Protein AF-A0A5C5VCP9-F1 (afdb_monomer)

Radius o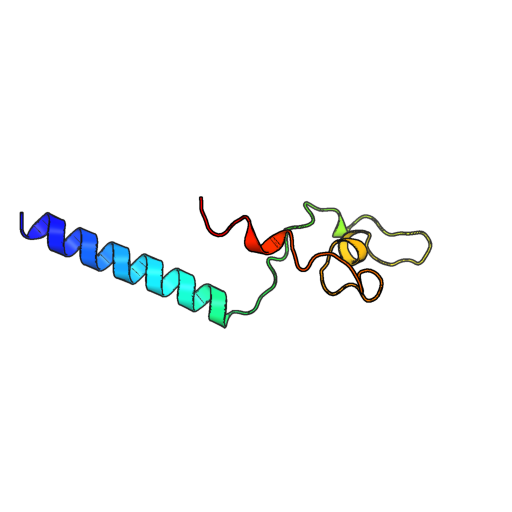f gyration: 19.13 Å; Cα contacts (8 Å, |Δi|>4): 24; chains: 1; bounding box: 44×26×50 Å

Organism: NCBI:txid1938618

Sequence (72 aa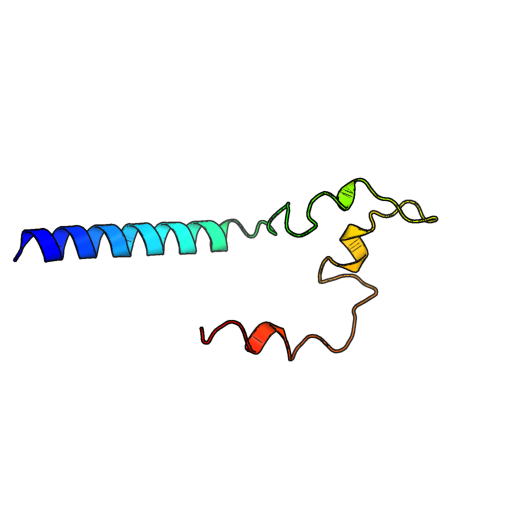):
MTQVLITAAVFAIALAGMAIGVLISNRRIKGSCGGLANFKDRDGNSICEACSNPSPECRGERAREHAASAND

Structure (mmCIF, N/CA/C/O backbone):
data_AF-A0A5C5VCP9-F1
#
_entry.id   AF-A0A5C5VCP9-F1
#
loop_
_atom_site.group_PDB
_atom_site.id
_atom_site.type_symbol
_atom_site.label_atom_id
_atom_site.label_alt_id
_atom_site.label_comp_id
_atom_site.label_asym_id
_atom_site.label_entity_id
_atom_site.label_seq_id
_atom_site.pdbx_PDB_ins_code
_atom_site.Cartn_x
_atom_site.Cartn_y
_atom_site.Cartn_z
_atom_site.occupancy
_atom_site.B_iso_or_equiv
_atom_site.auth_seq_id
_atom_site.auth_comp_id
_atom_site.auth_asym_id
_atom_site.auth_atom_id
_atom_site.pdbx_PDB_model_num
ATOM 1 N N . MET A 1 1 ? -14.592 0.418 26.509 1.00 73.56 1 MET A N 1
ATOM 2 C CA . MET A 1 1 ? -14.627 -0.778 25.635 1.00 73.56 1 MET A CA 1
ATOM 3 C C . MET A 1 1 ? -15.143 -0.455 24.234 1.00 73.56 1 MET A C 1
ATOM 5 O O . MET A 1 1 ? -14.439 -0.730 23.277 1.00 73.56 1 MET A O 1
ATOM 9 N N . THR A 1 2 ? -16.291 0.211 24.091 1.00 89.19 2 THR A N 1
ATOM 10 C CA . THR A 1 2 ? -16.847 0.639 22.788 1.00 89.19 2 THR A CA 1
ATOM 11 C C . THR A 1 2 ? -15.916 1.529 21.958 1.00 89.19 2 THR A C 1
ATOM 13 O O . THR A 1 2 ? -15.803 1.327 20.757 1.00 89.19 2 THR A O 1
ATOM 16 N N . GLN A 1 3 ? -15.191 2.464 22.580 1.00 93.00 3 GLN A N 1
ATOM 17 C CA . GLN A 1 3 ? -14.246 3.329 21.855 1.00 93.00 3 GLN A CA 1
ATOM 18 C C . GLN A 1 3 ? -13.108 2.548 21.188 1.00 93.00 3 GLN A C 1
ATOM 20 O O . GLN A 1 3 ? -12.764 2.839 20.051 1.00 93.00 3 GLN A O 1
ATOM 25 N N . VAL A 1 4 ? -12.582 1.522 21.862 1.00 93.94 4 VAL A N 1
ATOM 26 C CA . VAL A 1 4 ? -11.511 0.662 21.331 1.00 93.94 4 VAL A CA 1
ATOM 27 C C . VAL A 1 4 ? -12.005 -0.151 20.132 1.00 93.94 4 VAL A C 1
ATOM 29 O O . VAL A 1 4 ? -11.272 -0.345 19.170 1.00 93.94 4 VAL A O 1
ATOM 32 N N . LEU A 1 5 ? -13.267 -0.591 20.158 1.00 94.06 5 LEU A N 1
ATOM 33 C CA . LEU A 1 5 ? -13.876 -1.313 19.039 1.00 94.06 5 LEU A CA 1
ATOM 34 C C . LEU A 1 5 ? -14.059 -0.412 17.811 1.00 94.06 5 LEU A C 1
ATOM 36 O O . LEU A 1 5 ? -13.778 -0.833 16.692 1.00 94.06 5 LEU A O 1
ATOM 40 N N . ILE A 1 6 ? -14.486 0.837 18.018 1.00 95.69 6 ILE A N 1
ATOM 41 C CA . ILE A 1 6 ? -14.668 1.808 16.930 1.00 95.69 6 ILE A CA 1
ATOM 42 C C . ILE A 1 6 ? -13.319 2.172 16.307 1.00 95.69 6 ILE A C 1
ATOM 44 O O . ILE A 1 6 ? -13.188 2.154 15.084 1.00 95.69 6 ILE A O 1
ATOM 48 N N . THR A 1 7 ? -12.303 2.468 17.122 1.00 95.50 7 THR A N 1
ATOM 49 C CA . THR A 1 7 ? -10.974 2.812 16.600 1.00 95.50 7 THR A CA 1
ATOM 50 C C . THR A 1 7 ? -10.349 1.643 15.844 1.00 95.50 7 THR A C 1
ATOM 52 O O . THR A 1 7 ? -9.831 1.853 14.749 1.00 95.50 7 THR A O 1
ATOM 55 N N . ALA A 1 8 ? -10.462 0.416 16.362 1.00 95.19 8 ALA A N 1
ATOM 56 C CA . ALA A 1 8 ? -9.990 -0.785 15.675 1.00 95.19 8 ALA A CA 1
ATOM 57 C C . ALA A 1 8 ? -10.687 -0.993 14.320 1.00 95.19 8 ALA A C 1
ATOM 59 O O . ALA A 1 8 ? -10.017 -1.245 13.319 1.00 95.19 8 ALA A O 1
ATOM 60 N N . ALA A 1 9 ? -12.014 -0.834 14.262 1.00 96.12 9 ALA A N 1
ATOM 61 C CA . ALA A 1 9 ? -12.774 -0.982 13.022 1.00 96.12 9 ALA A CA 1
ATOM 62 C C . ALA A 1 9 ? -12.371 0.059 11.964 1.00 96.12 9 ALA A C 1
ATOM 64 O O . ALA A 1 9 ? -12.145 -0.291 10.806 1.00 96.12 9 ALA A O 1
ATOM 65 N N . VAL A 1 10 ? -12.221 1.328 12.357 1.00 96.81 10 VAL A N 1
ATOM 66 C CA . VAL A 1 10 ? -11.790 2.398 11.442 1.00 96.81 10 VAL A CA 1
ATOM 67 C C . VAL A 1 10 ? -10.385 2.129 10.904 1.00 96.81 10 VAL A C 1
ATOM 69 O O . VAL A 1 10 ? -10.151 2.271 9.704 1.00 96.81 10 VAL A O 1
ATOM 72 N N . PHE A 1 11 ? -9.459 1.698 11.763 1.00 96.12 11 PHE A N 1
ATOM 73 C CA . PHE A 1 11 ? -8.089 1.398 11.350 1.00 96.12 11 PHE A CA 1
ATOM 74 C C . PHE A 1 11 ? -8.032 0.209 10.384 1.00 96.12 11 PHE A C 1
ATOM 76 O O . PHE A 1 11 ? -7.345 0.274 9.366 1.00 96.12 11 PHE A O 1
ATOM 83 N N . ALA A 1 12 ? -8.808 -0.845 10.655 1.00 95.62 12 ALA A N 1
ATOM 84 C CA . ALA A 1 12 ? -8.910 -2.003 9.773 1.00 95.62 12 ALA A CA 1
ATOM 85 C C . ALA A 1 12 ? -9.430 -1.615 8.379 1.00 95.62 12 ALA A C 1
ATOM 87 O O . ALA A 1 12 ? -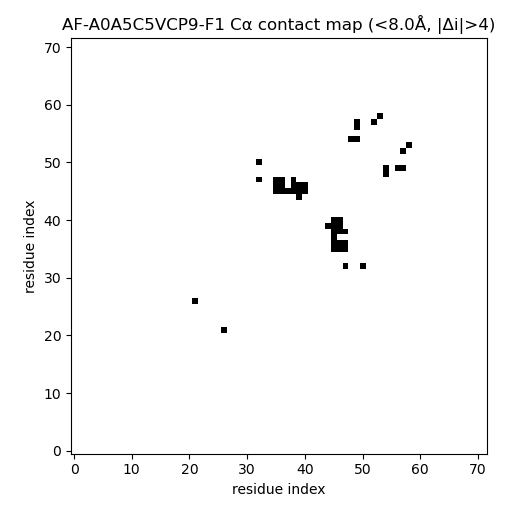8.854 -2.019 7.368 1.00 95.62 12 ALA A O 1
ATOM 88 N N . ILE A 1 13 ? -10.470 -0.777 8.314 1.00 96.88 13 ILE A N 1
ATOM 89 C CA . ILE A 1 13 ? -11.022 -0.279 7.046 1.00 96.88 13 ILE A CA 1
ATOM 90 C C . ILE A 1 13 ? -10.000 0.595 6.309 1.00 96.88 13 ILE A C 1
ATOM 92 O O . ILE A 1 13 ? -9.843 0.457 5.097 1.00 96.88 13 ILE A O 1
ATOM 96 N N . ALA A 1 14 ? -9.279 1.465 7.020 1.00 96.31 14 ALA A N 1
ATOM 97 C CA . ALA A 1 14 ? -8.258 2.318 6.419 1.00 96.31 14 ALA A CA 1
ATOM 98 C C . ALA A 1 14 ? -7.122 1.493 5.789 1.00 96.31 14 ALA A C 1
ATOM 100 O O . ALA A 1 14 ? -6.763 1.730 4.636 1.00 96.31 14 ALA A O 1
ATOM 101 N N . LEU A 1 15 ? -6.602 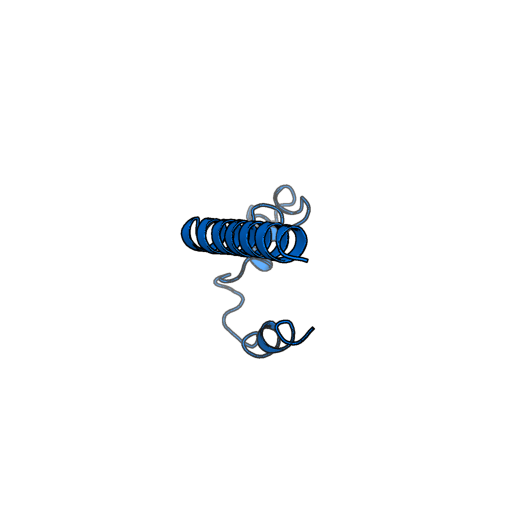0.490 6.506 1.00 95.00 15 LEU A N 1
ATOM 102 C CA . LEU A 1 15 ? -5.561 -0.410 5.997 1.00 95.00 15 LEU A CA 1
ATOM 103 C C . LEU A 1 15 ? -6.049 -1.227 4.795 1.00 95.00 15 LEU A C 1
ATOM 105 O O . LEU A 1 15 ? -5.346 -1.316 3.787 1.00 95.00 15 LEU A O 1
ATOM 109 N N . ALA A 1 16 ? -7.271 -1.764 4.863 1.00 95.06 16 ALA A N 1
ATOM 110 C CA . ALA A 1 16 ? -7.880 -2.479 3.745 1.00 95.06 16 ALA A CA 1
ATOM 111 C C . ALA A 1 16 ? -8.039 -1.570 2.514 1.00 95.06 16 ALA A C 1
ATOM 113 O O . ALA A 1 16 ? -7.690 -1.965 1.402 1.00 95.06 16 ALA A O 1
ATOM 114 N N . GLY A 1 17 ? -8.491 -0.327 2.707 1.00 94.94 17 GLY A N 1
ATOM 115 C CA . GLY A 1 17 ? -8.612 0.667 1.641 1.00 94.94 17 GLY A CA 1
ATOM 116 C C . GLY A 1 17 ? -7.269 1.020 0.999 1.00 94.94 17 GLY A C 1
ATOM 117 O O . GLY A 1 17 ? -7.180 1.089 -0.227 1.00 94.94 17 GLY A O 1
ATOM 118 N N . MET A 1 18 ? -6.208 1.178 1.798 1.00 91.62 18 MET A N 1
ATOM 119 C CA . MET A 1 18 ? -4.854 1.410 1.278 1.00 91.62 18 MET A CA 1
ATOM 120 C C . MET A 1 18 ? -4.349 0.218 0.456 1.00 91.62 18 MET A C 1
ATOM 122 O O . MET A 1 18 ? -3.827 0.417 -0.641 1.00 91.62 18 MET A O 1
ATOM 126 N N . ALA A 1 19 ? -4.546 -1.013 0.938 1.00 89.88 19 ALA A N 1
ATOM 127 C CA . ALA A 1 19 ? -4.129 -2.222 0.228 1.00 89.88 19 ALA A CA 1
ATOM 128 C C . ALA A 1 19 ? -4.861 -2.384 -1.115 1.00 89.88 19 ALA A C 1
ATOM 130 O O . ALA A 1 19 ? -4.227 -2.593 -2.153 1.00 89.88 19 ALA A O 1
ATOM 131 N N . ILE A 1 20 ? -6.187 -2.214 -1.114 1.00 90.62 20 ILE A N 1
ATOM 132 C CA . ILE A 1 20 ? -7.010 -2.267 -2.329 1.00 90.62 20 ILE A CA 1
ATOM 133 C C . ILE A 1 20 ? -6.598 -1.153 -3.303 1.00 90.62 20 ILE A C 1
ATOM 135 O O . ILE A 1 20 ? -6.438 -1.405 -4.498 1.00 90.62 20 ILE A O 1
ATOM 139 N N . GLY A 1 21 ? -6.355 0.062 -2.805 1.00 88.12 21 GLY A N 1
ATOM 140 C CA . GLY A 1 21 ? -5.901 1.185 -3.627 1.00 88.12 21 GLY A CA 1
ATOM 141 C C . GLY A 1 21 ? -4.556 0.929 -4.317 1.00 88.12 21 GLY A C 1
ATOM 142 O O . GLY A 1 21 ? -4.394 1.250 -5.497 1.00 88.12 21 GLY A O 1
ATOM 143 N N . VAL A 1 22 ? -3.602 0.302 -3.622 1.00 84.69 22 VAL A N 1
ATOM 144 C CA . VAL A 1 22 ? -2.291 -0.061 -4.190 1.00 84.69 22 VAL A CA 1
ATOM 145 C C . VAL A 1 22 ? -2.421 -1.168 -5.238 1.00 84.69 22 VAL A C 1
ATOM 147 O O . VAL A 1 22 ? -1.807 -1.058 -6.302 1.00 84.69 22 VAL A O 1
ATOM 150 N N . LEU A 1 23 ? -3.257 -2.182 -4.988 1.00 85.38 23 LEU A N 1
ATOM 151 C CA . LEU A 1 23 ? -3.543 -3.250 -5.953 1.00 85.38 23 LEU A CA 1
ATOM 152 C C . LEU A 1 23 ? -4.124 -2.692 -7.260 1.00 85.38 23 LEU A C 1
ATOM 154 O O . LEU A 1 23 ? -3.634 -3.024 -8.339 1.00 85.38 23 LEU A O 1
ATOM 158 N N . ILE A 1 24 ? -5.107 -1.788 -7.171 1.00 86.56 24 ILE A N 1
ATOM 159 C CA . ILE A 1 24 ? -5.719 -1.144 -8.347 1.00 86.56 24 ILE A CA 1
ATOM 160 C C . ILE A 1 24 ? -4.704 -0.279 -9.103 1.00 86.56 24 ILE A C 1
ATOM 162 O O . ILE A 1 24 ? -4.770 -0.179 -10.327 1.00 86.56 24 ILE A O 1
ATOM 166 N N . SER A 1 25 ? -3.737 0.326 -8.404 1.00 78.56 25 SER A N 1
ATOM 167 C CA . SER A 1 25 ? -2.728 1.171 -9.048 1.00 78.56 25 SER A CA 1
ATOM 168 C C . SER A 1 25 ? -1.884 0.398 -10.069 1.00 78.56 25 SER A C 1
ATOM 170 O O . SER A 1 25 ? -1.330 1.029 -10.968 1.00 78.56 25 SER A O 1
ATOM 172 N N . ASN A 1 26 ? -1.772 -0.937 -9.943 1.00 65.38 26 ASN A N 1
ATOM 173 C CA . ASN A 1 26 ? -0.980 -1.845 -10.793 1.00 65.38 26 ASN A CA 1
ATOM 174 C C . ASN A 1 26 ? 0.422 -1.306 -11.149 1.00 65.38 26 ASN A C 1
ATOM 176 O O . ASN A 1 26 ? 1.054 -1.689 -12.138 1.00 65.38 26 ASN A O 1
ATOM 180 N N . ARG A 1 27 ? 0.926 -0.366 -10.346 1.00 64.94 27 ARG A N 1
ATOM 181 C CA . ARG A 1 27 ? 2.225 0.243 -10.536 1.00 64.94 27 ARG A CA 1
ATOM 182 C C . ARG A 1 27 ? 3.208 -0.693 -9.879 1.00 64.94 27 ARG A C 1
ATOM 184 O O . ARG A 1 27 ? 3.236 -0.817 -8.658 1.00 64.94 27 ARG A O 1
ATOM 191 N N . ARG A 1 28 ? 4.030 -1.342 -10.708 1.00 64.25 28 ARG A N 1
ATOM 192 C CA . ARG A 1 28 ? 5.253 -2.000 -10.237 1.00 64.25 28 ARG A CA 1
ATOM 193 C C . ARG A 1 28 ? 5.988 -0.977 -9.378 1.00 64.25 28 ARG A C 1
ATOM 195 O O . ARG A 1 28 ? 6.138 0.168 -9.810 1.00 64.25 28 ARG A O 1
ATOM 202 N N . ILE A 1 29 ? 6.373 -1.364 -8.163 1.00 66.12 29 ILE A N 1
ATOM 203 C CA . ILE A 1 29 ? 7.052 -0.473 -7.223 1.00 66.12 29 ILE A CA 1
ATOM 204 C C . ILE A 1 29 ? 8.347 0.001 -7.888 1.00 66.12 29 ILE A C 1
ATOM 206 O O . ILE A 1 29 ? 9.346 -0.720 -7.954 1.00 66.12 29 ILE A O 1
ATOM 210 N N . LYS A 1 30 ? 8.296 1.215 -8.447 1.00 60.44 30 LYS A N 1
ATOM 211 C CA . LYS A 1 30 ? 9.429 1.874 -9.089 1.00 60.44 30 LYS A CA 1
ATOM 212 C C . LYS A 1 30 ? 10.406 2.222 -7.971 1.00 60.44 30 LYS A C 1
ATOM 214 O O . LYS A 1 30 ? 10.205 3.199 -7.263 1.00 60.44 30 LYS A O 1
ATOM 219 N N . GLY A 1 31 ? 11.395 1.357 -7.760 1.00 57.66 31 GLY A N 1
ATOM 220 C CA . GLY A 1 31 ? 12.331 1.472 -6.639 1.00 57.66 31 GLY A CA 1
ATOM 221 C C . GLY A 1 31 ? 12.864 0.148 -6.095 1.00 57.66 31 GLY A C 1
ATOM 222 O O . GLY A 1 31 ? 13.889 0.169 -5.424 1.00 57.66 31 GLY A O 1
ATOM 223 N N . SER A 1 32 ? 12.265 -1.005 -6.433 1.00 65.75 32 SER A N 1
ATOM 224 C CA . SER A 1 32 ? 12.792 -2.314 -5.987 1.00 65.75 32 SER A CA 1
ATOM 225 C C . SER A 1 32 ? 14.236 -2.578 -6.440 1.00 65.75 32 SER A C 1
ATOM 227 O O . SER A 1 32 ? 14.931 -3.368 -5.815 1.00 65.75 32 SER A O 1
ATOM 229 N N . CYS A 1 33 ? 14.696 -1.916 -7.505 1.00 65.06 33 CYS A N 1
ATOM 230 C CA . CYS A 1 33 ? 16.068 -2.016 -8.002 1.00 65.06 33 CYS A CA 1
ATOM 231 C C . CYS A 1 33 ? 17.062 -1.067 -7.311 1.00 65.06 33 CYS A C 1
ATOM 233 O O . CYS A 1 33 ? 18.169 -0.918 -7.814 1.00 65.06 33 CYS A O 1
ATOM 235 N N . GLY A 1 34 ? 16.695 -0.361 -6.234 1.00 64.88 34 GLY A N 1
ATOM 236 C CA . GLY A 1 34 ? 17.660 0.338 -5.369 1.00 64.88 34 GLY A CA 1
ATOM 237 C C . GLY A 1 34 ? 18.638 1.295 -6.073 1.00 64.88 34 GLY A C 1
ATOM 238 O O . GLY A 1 34 ? 19.788 1.395 -5.667 1.00 64.88 34 GLY A O 1
ATOM 239 N N . GLY A 1 35 ? 18.225 1.962 -7.158 1.00 70.50 35 GLY A N 1
ATOM 240 C CA . GLY A 1 35 ? 19.087 2.881 -7.923 1.00 70.50 35 GLY A CA 1
ATOM 241 C C . GLY A 1 35 ? 19.888 2.249 -9.073 1.00 70.50 35 GLY A C 1
ATOM 242 O O . GLY A 1 35 ? 20.509 2.979 -9.848 1.00 70.50 35 GLY A O 1
ATOM 243 N N . LEU A 1 36 ? 19.795 0.928 -9.269 1.00 71.31 36 LEU A N 1
ATOM 244 C CA . LEU A 1 36 ? 20.457 0.189 -10.357 1.00 71.31 36 LEU A CA 1
ATOM 245 C C . LEU A 1 36 ? 19.969 0.572 -11.763 1.00 71.31 36 LEU A C 1
ATOM 247 O O . LEU A 1 36 ? 20.620 0.247 -12.747 1.00 71.31 36 LEU A O 1
ATOM 251 N N . ALA A 1 37 ? 18.860 1.307 -11.877 1.00 68.44 37 ALA A N 1
ATOM 252 C CA . ALA A 1 37 ? 18.358 1.822 -13.152 1.00 68.44 37 ALA A CA 1
ATOM 253 C C . ALA A 1 37 ? 19.334 2.793 -13.856 1.00 68.44 37 ALA A C 1
ATOM 255 O O . ALA A 1 37 ? 19.224 2.994 -15.063 1.00 68.44 37 ALA A O 1
ATOM 256 N N . ASN A 1 38 ? 20.291 3.383 -13.124 1.00 69.38 38 ASN A N 1
ATOM 257 C CA . ASN A 1 38 ? 21.336 4.239 -13.701 1.00 69.38 38 ASN A CA 1
ATOM 258 C C . ASN A 1 38 ? 22.534 3.451 -14.251 1.00 69.38 38 ASN A C 1
ATOM 260 O O . ASN A 1 38 ? 23.334 4.006 -15.002 1.00 69.38 38 ASN A O 1
ATOM 264 N N . PHE A 1 39 ? 22.665 2.172 -13.898 1.00 71.00 39 PHE A N 1
ATOM 265 C CA . PHE A 1 39 ? 23.716 1.310 -14.419 1.00 71.00 39 PHE A CA 1
ATOM 266 C C . PHE A 1 39 ? 23.200 0.628 -15.685 1.00 71.00 39 PHE A C 1
ATOM 268 O O . PHE A 1 39 ? 22.154 -0.024 -15.669 1.00 71.00 39 PHE A O 1
ATOM 275 N N . LYS A 1 40 ? 23.918 0.821 -16.794 1.00 74.62 40 LYS A N 1
ATOM 276 C CA . LYS A 1 40 ? 23.603 0.237 -18.100 1.00 74.62 40 LYS A CA 1
ATOM 277 C C . LYS A 1 40 ? 24.628 -0.825 -18.471 1.00 74.62 40 LYS A C 1
ATOM 279 O O . LYS A 1 40 ? 25.824 -0.625 -18.251 1.00 74.62 40 LYS A O 1
ATOM 284 N N . ASP A 1 41 ? 24.147 -1.919 -19.047 1.00 71.31 41 ASP A N 1
ATOM 285 C CA . ASP A 1 41 ? 24.995 -2.942 -19.652 1.00 71.31 41 ASP A CA 1
ATOM 286 C C . ASP A 1 41 ? 25.642 -2.421 -20.956 1.00 71.31 41 ASP A C 1
ATOM 288 O O . ASP A 1 41 ? 25.324 -1.329 -21.443 1.00 71.31 41 ASP A O 1
ATOM 292 N N . ARG A 1 42 ? 26.567 -3.195 -21.526 1.00 65.81 42 ARG A N 1
ATOM 293 C CA . ARG A 1 42 ? 27.234 -2.974 -22.817 1.00 65.81 42 ARG A CA 1
ATOM 294 C C . ARG A 1 42 ? 26.239 -2.768 -23.964 1.00 65.81 42 ARG A C 1
ATOM 296 O O . ARG A 1 42 ? 26.535 -1.989 -24.865 1.00 65.81 42 ARG A O 1
ATOM 303 N N . ASP A 1 43 ? 25.056 -3.371 -23.872 1.00 69.62 43 ASP A N 1
ATOM 304 C CA . ASP A 1 43 ? 23.964 -3.242 -24.846 1.00 69.62 43 ASP A CA 1
ATOM 305 C C . ASP A 1 43 ? 23.033 -2.041 -24.578 1.00 69.62 43 ASP A C 1
ATOM 307 O O . ASP A 1 43 ? 22.006 -1.864 -25.233 1.00 69.62 43 ASP A O 1
ATOM 311 N N . GLY A 1 44 ? 23.368 -1.183 -23.606 1.00 65.50 44 GLY A N 1
ATOM 312 C CA . GLY A 1 44 ? 22.635 0.053 -23.310 1.00 65.50 44 GLY A CA 1
ATOM 313 C C . GLY A 1 44 ? 21.347 -0.132 -22.501 1.00 65.50 44 GLY A C 1
ATOM 314 O O . GLY A 1 44 ? 20.692 0.866 -22.172 1.00 65.50 44 GLY A O 1
ATOM 315 N N . ASN A 1 45 ? 21.007 -1.372 -22.137 1.00 67.31 45 ASN A N 1
ATOM 316 C CA . ASN A 1 45 ? 19.849 -1.697 -21.312 1.00 67.31 45 ASN A CA 1
ATOM 317 C C . ASN A 1 45 ? 20.155 -1.489 -19.821 1.00 67.31 45 ASN A C 1
ATOM 319 O O . ASN A 1 45 ? 21.288 -1.684 -19.381 1.00 67.31 45 ASN A O 1
ATOM 323 N N . SER A 1 46 ? 19.164 -1.066 -19.028 1.00 70.50 46 SER A N 1
ATOM 324 C CA . SER A 1 46 ? 19.378 -0.896 -17.585 1.00 70.50 46 SER A CA 1
ATOM 325 C C . SER A 1 46 ? 19.554 -2.261 -16.916 1.00 70.50 46 SER A C 1
ATOM 327 O O . SER A 1 46 ? 18.764 -3.168 -17.168 1.00 70.50 46 SER A O 1
ATOM 329 N N . ILE A 1 47 ? 20.539 -2.400 -16.028 1.00 70.62 47 ILE A N 1
ATOM 330 C CA . ILE A 1 47 ? 20.819 -3.649 -15.286 1.00 70.62 47 ILE A CA 1
ATOM 331 C C . ILE A 1 47 ? 19.583 -4.096 -14.471 1.00 70.62 47 ILE A C 1
ATOM 333 O O . ILE A 1 47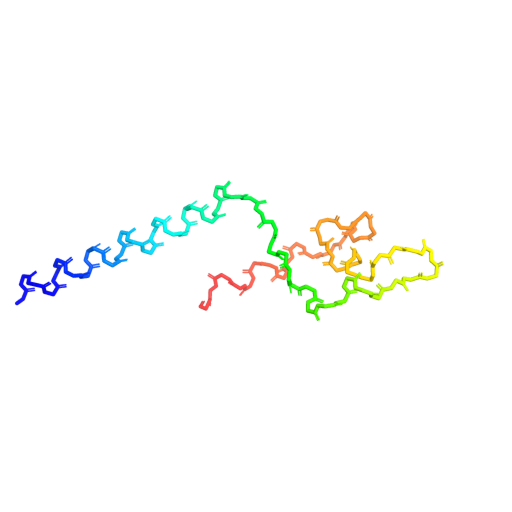 ? 19.386 -5.272 -14.186 1.00 70.62 47 ILE A O 1
ATOM 337 N N . CYS A 1 48 ? 18.700 -3.152 -14.131 1.00 67.50 48 CYS A N 1
ATOM 338 C CA . CYS A 1 48 ? 17.423 -3.411 -13.470 1.00 67.50 48 CYS A CA 1
ATOM 339 C C . CYS A 1 48 ? 16.437 -4.239 -14.323 1.00 67.50 48 CYS A C 1
ATOM 341 O O . CYS A 1 48 ? 15.592 -4.924 -13.749 1.00 67.50 48 CYS A O 1
ATOM 343 N N . GLU A 1 49 ? 16.554 -4.240 -15.658 1.00 66.12 49 GLU A N 1
ATOM 344 C CA . GLU A 1 49 ? 15.695 -5.041 -16.545 1.00 66.12 49 GLU A CA 1
ATOM 345 C C . GLU A 1 49 ? 15.927 -6.546 -16.337 1.00 66.12 49 GLU A C 1
ATOM 347 O O . GLU A 1 49 ? 14.967 -7.308 -16.309 1.00 66.12 49 GLU A O 1
ATOM 352 N N . ALA A 1 50 ? 17.169 -6.970 -16.064 1.00 62.00 50 ALA A N 1
ATOM 353 C CA . ALA A 1 50 ? 17.495 -8.365 -15.748 1.00 62.00 50 ALA A CA 1
ATOM 354 C C . ALA A 1 50 ? 16.827 -8.848 -14.442 1.00 62.00 50 ALA A C 1
ATOM 356 O O . ALA A 1 50 ? 16.453 -10.014 -14.309 1.00 62.00 50 ALA A O 1
ATOM 357 N N . CYS A 1 51 ? 16.620 -7.939 -13.483 1.00 57.66 51 CYS A N 1
ATOM 358 C CA . CYS A 1 51 ? 15.921 -8.211 -12.221 1.00 57.66 51 CYS A CA 1
ATOM 359 C C . CYS A 1 51 ? 14.401 -7.988 -12.303 1.00 57.66 51 CYS A C 1
ATOM 361 O O . CYS A 1 51 ? 13.664 -8.414 -11.407 1.00 57.66 51 CYS A O 1
ATOM 363 N N . SER A 1 52 ? 13.919 -7.309 -13.344 1.00 58.09 52 SER A N 1
ATOM 364 C CA . SER A 1 52 ? 12.507 -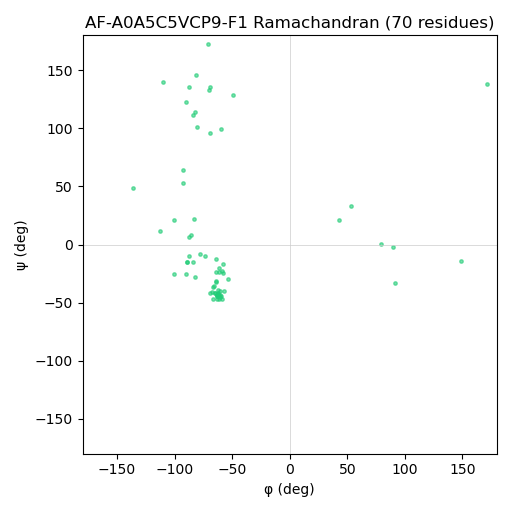6.997 -13.524 1.00 58.09 52 SER A CA 1
ATOM 365 C C . SER A 1 52 ? 11.799 -8.217 -14.092 1.00 58.09 52 SER A C 1
ATOM 367 O O . SER A 1 52 ? 11.864 -8.475 -15.279 1.00 58.09 52 SER A O 1
ATOM 369 N N . ASN A 1 53 ? 11.094 -8.991 -13.267 1.00 52.88 53 ASN A N 1
ATOM 370 C CA . ASN A 1 53 ? 10.157 -9.981 -13.800 1.00 52.88 53 ASN A CA 1
ATOM 371 C C . ASN A 1 53 ? 8.955 -9.228 -14.421 1.00 52.88 53 ASN A C 1
ATOM 373 O O . ASN A 1 53 ? 8.411 -8.363 -13.740 1.00 52.88 53 ASN A O 1
ATOM 377 N N . PRO A 1 54 ? 8.460 -9.519 -15.632 1.00 52.44 54 PRO A N 1
ATOM 378 C CA . PRO A 1 54 ? 8.984 -10.474 -16.592 1.00 52.44 54 PRO A CA 1
ATOM 379 C C . PRO A 1 54 ? 10.129 -9.853 -17.400 1.00 52.44 54 PRO A C 1
ATOM 381 O O . PRO A 1 54 ? 9.898 -8.957 -18.209 1.00 52.44 54 PRO A O 1
ATOM 384 N N . SER A 1 55 ? 11.341 -10.370 -17.219 1.00 50.69 55 SER A N 1
ATOM 385 C CA . SER A 1 55 ? 12.418 -10.119 -18.161 1.00 50.69 55 SER A CA 1
ATOM 386 C C . SER A 1 55 ? 12.282 -11.202 -19.229 1.00 50.69 55 SER A C 1
ATOM 388 O O . SER A 1 55 ? 12.014 -12.364 -18.896 1.00 50.69 55 SER A O 1
ATOM 390 N N . PRO A 1 56 ? 12.400 -10.863 -20.520 1.00 54.34 56 PRO A N 1
ATOM 391 C CA . PRO A 1 56 ? 12.327 -11.853 -21.595 1.00 54.34 56 PRO A CA 1
ATOM 392 C C . PRO A 1 56 ? 13.392 -12.960 -21.454 1.00 54.34 56 PRO A C 1
ATOM 394 O O . PRO A 1 56 ? 13.234 -14.034 -22.029 1.00 54.34 56 PRO A O 1
ATOM 397 N N . GLU A 1 57 ? 14.424 -12.715 -20.643 1.00 51.94 57 GLU A N 1
ATOM 398 C CA . GLU A 1 57 ? 15.545 -13.607 -20.345 1.00 51.94 57 GLU A CA 1
ATOM 399 C C . GLU A 1 57 ? 15.293 -14.521 -19.127 1.00 51.94 57 GLU A C 1
ATOM 401 O O . GLU A 1 57 ? 15.822 -15.628 -19.081 1.00 51.94 57 GLU A O 1
ATOM 406 N N . CYS A 1 58 ? 14.432 -14.146 -18.169 1.00 53.44 58 CYS A N 1
ATOM 407 C CA . CYS A 1 58 ? 14.040 -15.005 -17.037 1.00 53.44 58 CYS A CA 1
ATOM 408 C C . CYS A 1 58 ? 12.773 -15.817 -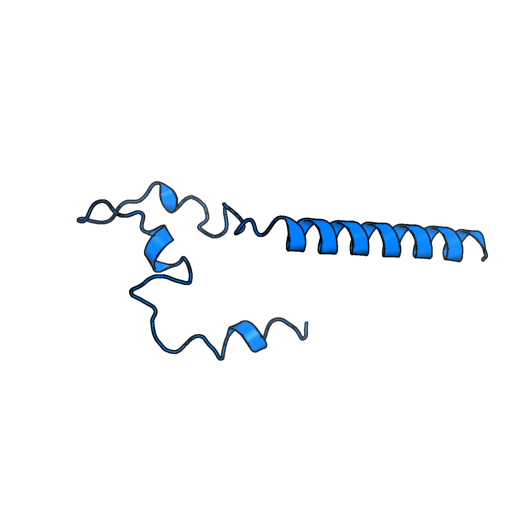17.344 1.00 53.44 58 CYS A C 1
ATOM 410 O O . CYS A 1 58 ? 11.795 -15.806 -16.590 1.00 53.44 58 CYS A O 1
ATOM 412 N N . ARG A 1 59 ? 12.767 -16.548 -18.461 1.00 50.47 59 ARG A N 1
ATOM 413 C CA . ARG A 1 59 ? 11.672 -17.460 -18.821 1.00 50.47 59 ARG A CA 1
ATOM 414 C C . ARG A 1 59 ? 11.967 -18.877 -18.316 1.00 50.47 59 ARG A C 1
ATOM 416 O O . ARG A 1 59 ? 12.127 -19.802 -19.099 1.00 50.47 59 ARG A O 1
ATOM 423 N N . GLY A 1 60 ? 12.041 -19.036 -16.997 1.00 49.50 60 GLY A N 1
ATOM 424 C CA . GLY A 1 60 ? 12.256 -20.331 -16.349 1.00 49.50 60 GLY A CA 1
ATOM 425 C C . GLY A 1 60 ? 12.501 -20.194 -14.845 1.00 49.50 60 GLY A C 1
ATOM 426 O O . GLY A 1 60 ? 13.218 -19.307 -14.412 1.00 49.50 60 GLY A O 1
ATOM 427 N N . GLU A 1 61 ? 11.901 -21.088 -14.055 1.00 53.75 61 GLU A N 1
ATOM 428 C CA . GLU A 1 61 ? 12.328 -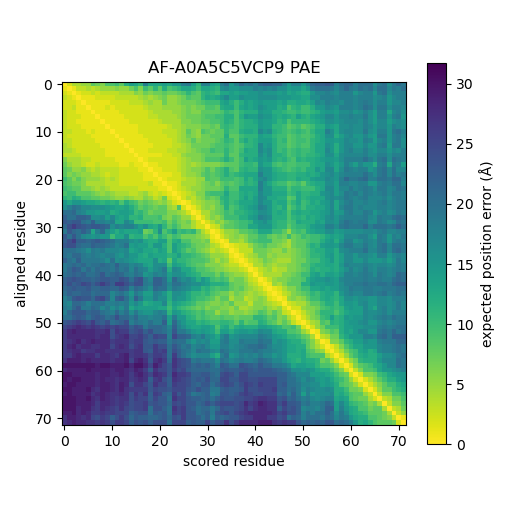21.491 -12.696 1.00 53.75 61 GLU A CA 1
ATOM 429 C C . GLU A 1 61 ? 11.762 -20.745 -11.458 1.00 53.75 61 GLU A C 1
ATOM 431 O O . GLU A 1 61 ? 11.456 -21.415 -10.471 1.00 53.75 61 GLU A O 1
ATOM 436 N N . ARG A 1 62 ? 11.451 -19.439 -11.472 1.00 53.50 62 ARG A N 1
ATOM 437 C CA . ARG A 1 62 ? 11.040 -18.710 -10.233 1.00 53.50 62 ARG A CA 1
ATOM 438 C C . ARG A 1 62 ? 9.565 -18.804 -9.790 1.00 53.50 62 ARG A C 1
ATOM 440 O O . ARG A 1 62 ? 9.086 -17.980 -9.013 1.00 53.50 62 ARG A O 1
ATOM 447 N N . ALA A 1 63 ? 8.823 -19.825 -10.218 1.00 50.94 63 ALA A N 1
ATOM 448 C CA . ALA A 1 63 ? 7.446 -20.046 -9.745 1.00 50.94 63 ALA A CA 1
ATOM 449 C C . ALA A 1 63 ? 7.367 -20.581 -8.295 1.00 50.94 63 ALA A C 1
ATOM 451 O O . ALA A 1 63 ? 6.280 -20.631 -7.725 1.00 50.94 63 ALA A O 1
ATOM 452 N N . ARG A 1 64 ? 8.495 -20.987 -7.690 1.00 50.12 64 ARG A N 1
ATOM 453 C CA 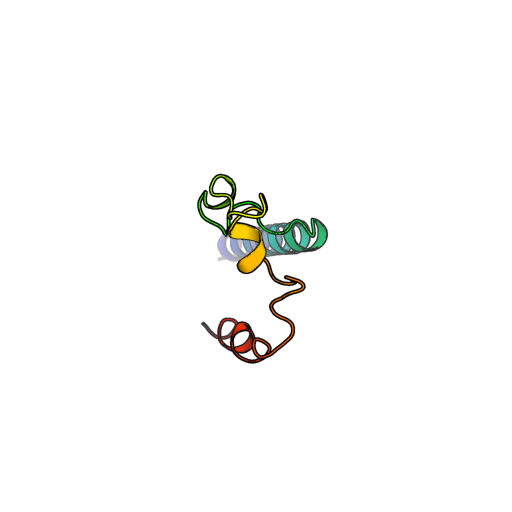. ARG A 1 64 ? 8.528 -21.615 -6.354 1.00 50.12 64 ARG A CA 1
ATOM 454 C C . ARG A 1 64 ? 8.933 -20.673 -5.213 1.00 50.12 64 ARG A C 1
ATOM 456 O O . ARG A 1 64 ? 8.500 -20.892 -4.090 1.00 50.12 64 ARG A O 1
ATOM 463 N N . GLU A 1 65 ? 9.688 -19.607 -5.477 1.00 54.78 65 GLU A N 1
ATOM 464 C CA . GLU A 1 65 ? 10.205 -18.713 -4.420 1.00 54.78 65 GLU A CA 1
ATOM 465 C C . GLU A 1 65 ? 9.191 -17.653 -3.955 1.00 54.78 65 GLU A C 1
ATOM 467 O O . GLU A 1 65 ? 9.190 -17.270 -2.789 1.00 54.78 65 GLU A O 1
ATOM 472 N N . HIS A 1 66 ? 8.255 -17.231 -4.812 1.00 49.12 66 HIS A N 1
ATOM 473 C CA . HIS A 1 66 ? 7.227 -16.242 -4.444 1.00 49.12 66 HIS A CA 1
ATOM 474 C C . HIS A 1 66 ? 6.060 -16.808 -3.615 1.00 49.12 66 HIS A C 1
ATOM 476 O O . HIS A 1 66 ? 5.241 -16.039 -3.120 1.00 49.12 66 HIS A O 1
ATOM 482 N N . ALA A 1 67 ? 5.976 -18.132 -3.441 1.00 46.41 67 ALA A N 1
ATOM 483 C CA . ALA A 1 67 ? 4.974 -18.773 -2.585 1.00 46.41 67 ALA A CA 1
ATOM 484 C C . ALA A 1 67 ? 5.421 -18.892 -1.113 1.00 46.41 67 ALA A C 1
ATOM 486 O O . ALA A 1 67 ? 4.606 -19.235 -0.261 1.00 46.41 67 ALA A O 1
ATOM 487 N N . ALA A 1 68 ? 6.692 -18.605 -0.801 1.00 48.59 68 ALA A N 1
ATOM 488 C CA . ALA A 1 68 ? 7.241 -18.733 0.550 1.00 48.59 68 ALA A CA 1
ATOM 489 C C . ALA A 1 68 ? 7.100 -17.461 1.411 1.00 48.59 68 ALA A C 1
ATOM 491 O O . ALA A 1 68 ? 7.228 -17.547 2.623 1.00 48.59 68 ALA A O 1
ATOM 492 N N . SER A 1 69 ? 6.803 -16.292 0.826 1.00 49.53 69 SER A N 1
ATOM 493 C CA . SER A 1 69 ? 6.715 -15.013 1.560 1.00 49.53 69 SER A CA 1
ATOM 494 C C . SER A 1 69 ? 5.281 -14.569 1.890 1.00 49.53 69 SER A C 1
ATOM 496 O O . SER A 1 69 ? 5.033 -13.377 2.055 1.00 49.53 69 SER A O 1
ATOM 498 N N . ALA A 1 70 ? 4.320 -15.497 1.894 1.00 50.31 70 ALA A N 1
ATOM 499 C CA . ALA A 1 70 ? 2.923 -15.244 2.268 1.00 50.31 70 ALA A CA 1
ATOM 500 C C . ALA A 1 70 ? 2.522 -15.955 3.575 1.00 50.31 70 ALA A C 1
ATOM 502 O O . ALA A 1 70 ? 1.335 -16.028 3.887 1.00 50.31 70 ALA A O 1
ATOM 503 N N . ASN A 1 71 ? 3.495 -16.496 4.317 1.00 53.62 71 ASN A N 1
ATOM 504 C CA . ASN A 1 71 ? 3.273 -17.106 5.626 1.00 53.62 71 ASN A CA 1
ATOM 505 C C . ASN A 1 71 ? 4.350 -16.696 6.648 1.00 53.62 71 ASN A C 1
ATOM 507 O O . ASN A 1 71 ? 4.915 -17.556 7.320 1.00 53.62 71 ASN A O 1
ATOM 511 N N . ASP A 1 72 ? 4.608 -15.389 6.728 1.00 42.81 72 ASP A N 1
ATOM 512 C CA . ASP A 1 72 ? 5.172 -14.687 7.892 1.00 42.81 72 ASP A CA 1
ATOM 513 C C . ASP A 1 72 ? 4.402 -13.371 8.089 1.00 42.81 72 ASP A C 1
ATOM 515 O O . ASP A 1 72 ? 4.218 -12.641 7.082 1.00 42.81 72 ASP A O 1
#

Mean predicted aligned error: 13.87 Å

Secondary structure (DSSP, 8-state):
-HHHHHHHHHHHHHHHHHHHHHHHH----TTTTTTGGG-B-TTS-BHHHHHSSS-TT--SSTTTTTTSTT--

Solvent-accessible surface area (backbone atoms only — not comparable to full-atom values): 4654 Å² total; per-residue (Å²): 112,70,66,60,53,52,52,51,52,53,51,53,52,52,52,50,51,52,52,52,53,54,61,72,59,69,64,74,72,87,59,84,54,75,72,36,66,78,43,57,47,99,86,68,46,39,55,34,48,80,72,36,83,88,24,92,84,68,80,67,83,69,84,65,66,73,69,65,75,79,80,122

pLDDT: mean 70.82, std 16.95, range [42.81, 96.88]

Foldseek 3Di:
DVVVVVVVVVVVVVVVVVVVVVVVVPDDPPCPCPPQQPPADPVRHRPVLVVDPVNVVPPDDPPPVVVPPPPD